Protein AF-A0A9E7ERA4-F1 (afdb_monomer_lite)

pLDDT: mean 81.15, std 15.42, range [38.5, 98.44]

Structure (mmCIF, N/CA/C/O backbone):
data_AF-A0A9E7ERA4-F1
#
_entry.id   AF-A0A9E7ERA4-F1
#
loop_
_atom_site.group_PDB
_atom_site.id
_atom_site.type_symbol
_atom_site.label_atom_id
_atom_site.label_alt_id
_atom_site.label_comp_id
_atom_site.label_asym_id
_atom_site.label_entity_id
_atom_site.label_seq_id
_atom_site.pdbx_PDB_ins_code
_atom_site.Cartn_x
_atom_site.Cartn_y
_atom_site.Cartn_z
_atom_site.occupancy
_atom_site.B_iso_or_equiv
_atom_site.auth_seq_id
_atom_site.auth_comp_id
_atom_site.auth_asym_id
_atom_site.auth_atom_id
_atom_site.pdbx_PDB_model_num
ATOM 1 N N . MET A 1 1 ? 9.603 56.078 -29.195 1.00 38.50 1 MET A N 1
ATOM 2 C CA . MET A 1 1 ? 8.692 55.243 -30.006 1.00 38.50 1 MET A CA 1
ATOM 3 C C . MET A 1 1 ? 9.532 54.183 -30.701 1.00 38.50 1 MET A C 1
ATOM 5 O O . MET A 1 1 ? 10.384 54.604 -31.462 1.00 38.50 1 MET A O 1
ATOM 9 N N . GLY A 1 2 ? 9.303 52.891 -30.408 1.00 41.75 2 GLY A N 1
ATOM 10 C CA . GLY A 1 2 ? 9.733 51.702 -31.184 1.00 41.75 2 GLY A CA 1
ATOM 11 C C . GLY A 1 2 ? 11.248 51.461 -31.316 1.00 41.75 2 GLY A C 1
ATOM 12 O O . GLY A 1 2 ? 11.989 52.379 -31.610 1.00 41.75 2 GLY A O 1
ATOM 13 N N . SER A 1 3 ? 11.820 50.275 -31.131 1.00 42.06 3 SER A N 1
ATOM 14 C CA . SER A 1 3 ? 11.257 48.927 -31.076 1.00 42.06 3 SER A CA 1
ATOM 15 C C . SER A 1 3 ? 12.173 48.037 -30.236 1.00 42.06 3 SER A C 1
ATOM 17 O O . SER A 1 3 ? 13.386 48.025 -30.429 1.00 42.06 3 SER A O 1
ATOM 19 N N . PHE A 1 4 ? 11.575 47.276 -29.321 1.00 47.94 4 PHE A N 1
ATOM 20 C CA . PHE A 1 4 ? 12.214 46.136 -28.675 1.00 47.94 4 PHE A CA 1
ATOM 21 C C . PHE A 1 4 ? 12.396 45.034 -29.724 1.00 47.94 4 PHE A C 1
ATOM 23 O O . PHE A 1 4 ? 11.416 44.475 -30.215 1.00 47.94 4 PHE A O 1
ATOM 30 N N . GLY A 1 5 ? 13.644 44.734 -30.080 1.00 47.12 5 GLY A N 1
ATOM 31 C CA . GLY A 1 5 ? 13.986 43.491 -30.763 1.00 47.12 5 GLY A CA 1
ATOM 32 C C . GLY A 1 5 ? 13.907 42.349 -29.757 1.00 47.12 5 GLY A C 1
ATOM 33 O O . GLY A 1 5 ? 14.782 42.206 -28.908 1.00 47.12 5 GLY A O 1
ATOM 34 N N . MET A 1 6 ? 12.824 41.579 -29.814 1.00 45.34 6 MET A N 1
ATOM 35 C CA . MET A 1 6 ? 12.642 40.349 -29.051 1.00 45.34 6 MET A CA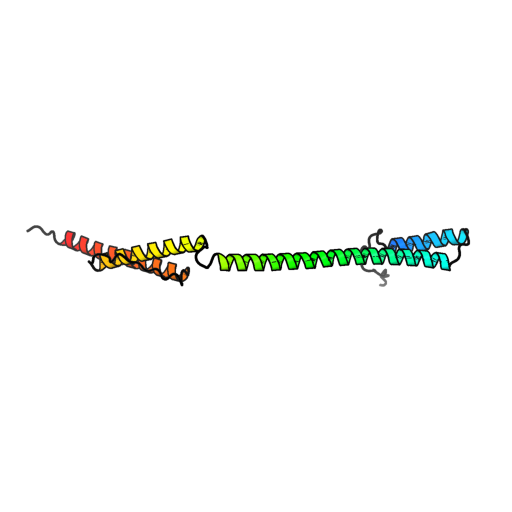 1
ATOM 36 C C . MET A 1 6 ? 13.661 39.320 -29.562 1.00 45.34 6 MET A C 1
ATOM 38 O O . MET A 1 6 ? 13.546 38.847 -30.692 1.00 45.34 6 MET A O 1
ATOM 42 N N . PHE A 1 7 ? 14.667 38.972 -28.759 1.00 42.72 7 PHE A N 1
ATOM 43 C CA . PHE A 1 7 ? 15.411 37.734 -28.993 1.00 42.72 7 PHE A CA 1
ATOM 44 C C . PHE A 1 7 ? 14.428 36.563 -28.856 1.00 42.72 7 PHE A C 1
ATOM 46 O O . PHE A 1 7 ? 13.620 36.580 -27.920 1.00 42.72 7 PHE A O 1
ATOM 53 N N . PRO A 1 8 ? 14.459 35.547 -29.737 1.00 46.06 8 PRO A N 1
ATOM 54 C CA . PRO A 1 8 ? 13.650 34.358 -29.532 1.00 46.06 8 PRO A CA 1
ATOM 55 C C . PRO A 1 8 ? 14.116 33.687 -28.238 1.00 46.06 8 PRO A C 1
ATOM 57 O O . PRO A 1 8 ? 15.199 33.111 -28.160 1.00 46.06 8 PRO A O 1
ATOM 60 N N . SER A 1 9 ? 13.302 33.820 -27.194 1.00 50.25 9 SER A N 1
ATOM 61 C CA . SER A 1 9 ? 13.461 33.077 -25.953 1.00 50.25 9 SER A CA 1
ATOM 62 C C . SER A 1 9 ? 13.068 31.634 -26.247 1.00 50.25 9 SER A C 1
ATOM 64 O O . SER A 1 9 ? 11.882 31.326 -26.356 1.00 50.25 9 SER A O 1
ATOM 66 N N . PHE A 1 10 ? 14.050 30.751 -26.412 1.00 43.94 10 PHE A N 1
ATOM 67 C CA . PHE A 1 10 ? 13.776 29.320 -26.342 1.00 43.94 10 PHE A CA 1
ATOM 68 C C . PHE A 1 10 ? 13.619 28.914 -24.869 1.00 43.94 10 PHE A C 1
ATOM 70 O O . PHE A 1 10 ? 14.351 29.434 -24.020 1.00 43.94 10 PHE A O 1
ATOM 77 N N . PRO A 1 11 ? 12.652 28.041 -24.530 1.00 49.22 11 PRO A N 1
ATOM 78 C CA . PRO A 1 11 ? 12.408 27.666 -23.149 1.00 49.22 11 PRO A CA 1
ATOM 79 C C . PRO A 1 11 ? 13.626 26.950 -22.574 1.00 49.22 11 PRO A C 1
ATOM 81 O O . PRO A 1 11 ? 14.187 26.046 -23.191 1.00 49.22 11 PRO A O 1
ATOM 84 N N . SER A 1 12 ? 13.984 27.335 -21.353 1.00 61.44 12 SER A N 1
ATOM 85 C CA . SER A 1 12 ? 14.877 26.566 -20.502 1.00 61.44 12 SER A CA 1
ATOM 86 C C . SER A 1 12 ? 14.270 25.186 -20.237 1.00 61.44 12 SER A C 1
ATOM 88 O O . SER A 1 12 ? 13.296 25.047 -19.501 1.00 61.44 12 SER A O 1
ATOM 90 N N . SER A 1 13 ? 14.885 24.159 -20.804 1.00 42.50 13 SER A N 1
ATOM 91 C CA . SER A 1 13 ? 15.171 22.947 -20.052 1.00 42.50 13 SER A CA 1
ATOM 92 C C . SER A 1 13 ? 16.650 22.697 -20.253 1.00 42.50 13 SER A C 1
ATOM 94 O O . SER A 1 13 ? 17.077 22.453 -21.381 1.00 42.50 13 SER A O 1
ATOM 96 N N . ALA A 1 14 ? 17.431 22.818 -19.185 1.00 55.44 14 ALA A N 1
ATOM 97 C CA . ALA A 1 14 ? 18.813 22.384 -19.174 1.00 55.44 14 ALA A CA 1
ATOM 98 C C . ALA A 1 14 ? 18.855 20.903 -19.584 1.00 55.44 14 ALA A C 1
ATOM 100 O O . ALA A 1 14 ? 18.639 20.012 -18.765 1.00 55.44 14 ALA A O 1
ATOM 101 N N . ILE A 1 15 ? 19.079 20.636 -20.869 1.00 53.72 15 ILE A N 1
ATOM 102 C CA . ILE A 1 15 ? 19.638 19.360 -21.283 1.00 53.72 15 ILE A CA 1
ATOM 103 C C . ILE A 1 15 ? 21.061 19.417 -20.732 1.00 53.72 15 ILE A C 1
ATOM 105 O O . ILE A 1 15 ? 21.773 20.373 -21.047 1.00 53.72 15 ILE A O 1
ATOM 109 N N . PRO A 1 16 ? 21.470 18.487 -19.855 1.00 58.75 16 PRO A N 1
ATOM 110 C CA . PRO A 1 16 ? 22.822 18.522 -19.340 1.00 58.75 16 PRO A CA 1
ATOM 111 C C . PRO A 1 16 ? 23.769 18.389 -20.531 1.00 58.75 16 PRO A C 1
ATOM 113 O O . PRO A 1 16 ? 23.517 17.576 -21.426 1.00 58.75 16 PRO A O 1
ATOM 116 N N . GLU A 1 17 ? 24.884 19.113 -20.499 1.00 57.19 17 GLU A N 1
ATOM 117 C CA . GLU A 1 17 ? 26.019 18.999 -21.435 1.00 57.19 17 GLU A CA 1
ATOM 118 C C . GLU A 1 17 ? 26.593 17.557 -21.528 1.00 57.19 17 GLU A C 1
ATOM 120 O O . GLU A 1 17 ? 27.562 17.302 -22.226 1.00 57.19 17 GLU A O 1
ATOM 125 N N . SER A 1 18 ? 25.988 16.581 -20.839 1.00 66.12 18 SER A N 1
ATOM 126 C CA . SER A 1 18 ? 26.325 15.157 -20.791 1.00 66.12 18 SER A CA 1
ATOM 127 C C . SER A 1 18 ? 25.231 14.212 -21.324 1.00 66.12 18 SER A C 1
ATOM 129 O O . SER A 1 18 ? 25.285 13.005 -21.079 1.00 66.12 18 SER A O 1
ATOM 131 N N . SER A 1 19 ? 24.205 14.704 -22.029 1.00 81.19 19 SER A N 1
ATOM 132 C CA . SER A 1 19 ? 23.202 13.811 -22.639 1.00 81.19 19 SER A CA 1
ATOM 133 C C . SER A 1 19 ? 23.796 12.980 -23.795 1.00 81.19 19 SER A C 1
ATOM 135 O O . SER A 1 19 ? 24.598 13.499 -24.569 1.00 81.19 19 SER A O 1
ATOM 137 N N . CYS A 1 20 ? 23.374 11.710 -23.964 1.00 79.88 20 CYS A N 1
ATOM 138 C CA . CYS A 1 20 ? 23.855 10.862 -25.079 1.00 79.88 20 CYS A CA 1
ATOM 139 C C . CYS A 1 20 ? 23.597 11.538 -26.443 1.00 79.88 20 CYS A C 1
ATOM 141 O O . CYS A 1 20 ? 24.447 11.478 -27.322 1.00 79.88 20 CYS A O 1
ATOM 143 N N . GLY A 1 21 ? 22.483 12.268 -26.596 1.00 82.00 21 GLY A N 1
ATOM 144 C CA . GLY A 1 21 ? 22.180 13.011 -27.825 1.00 82.00 21 GLY A CA 1
ATOM 145 C C . GLY A 1 21 ? 23.160 14.152 -28.123 1.00 82.00 21 GLY A C 1
ATOM 146 O O . GLY A 1 21 ? 23.582 14.303 -29.266 1.00 82.00 21 GLY A O 1
ATOM 147 N N . TYR A 1 22 ? 23.563 14.917 -27.105 1.00 83.75 22 TYR A N 1
ATOM 148 C CA . TYR A 1 22 ? 24.558 15.983 -27.256 1.00 83.75 22 TYR A CA 1
ATOM 149 C C . TYR A 1 22 ? 25.943 15.418 -27.603 1.00 83.75 22 TYR A C 1
ATOM 151 O O . TYR A 1 22 ? 26.552 15.848 -28.580 1.00 83.75 22 TYR A O 1
ATOM 159 N N . LEU A 1 23 ? 26.388 14.386 -26.879 1.00 84.00 23 LEU A N 1
ATOM 160 C CA . LEU A 1 23 ? 27.680 13.735 -27.121 1.00 84.00 23 LEU A CA 1
ATOM 161 C C . LEU A 1 23 ? 27.746 13.069 -28.503 1.00 84.00 23 LEU A C 1
ATOM 163 O O . LEU A 1 23 ? 28.764 13.169 -29.180 1.00 84.00 23 LEU A O 1
ATOM 167 N N . LEU A 1 24 ? 26.659 12.438 -28.964 1.00 80.88 24 LEU A N 1
ATOM 168 C CA . LEU A 1 24 ? 26.570 11.891 -30.323 1.00 80.88 24 LEU A CA 1
ATOM 169 C C . LEU A 1 24 ? 26.657 12.987 -31.389 1.00 80.88 24 LEU A C 1
ATOM 171 O O . LEU A 1 24 ? 27.245 12.764 -32.444 1.00 80.88 24 LEU A O 1
ATOM 175 N N . GLN A 1 25 ? 26.083 14.165 -31.136 1.00 82.25 25 GLN A N 1
ATOM 176 C CA . GLN A 1 25 ? 26.142 15.285 -32.069 1.00 82.25 25 GLN A CA 1
ATOM 177 C C . GLN A 1 25 ? 27.541 15.909 -32.132 1.00 82.25 25 GLN A C 1
ATOM 179 O O . GLN A 1 25 ? 28.028 16.171 -33.231 1.00 82.25 25 GLN A O 1
ATOM 184 N N . GLU A 1 26 ? 28.218 16.084 -30.995 1.00 82.81 26 GLU A N 1
ATOM 185 C CA . GLU A 1 26 ? 29.627 16.497 -30.974 1.00 82.81 26 GLU A CA 1
ATOM 186 C C . GLU A 1 26 ? 30.531 15.472 -31.660 1.00 82.81 26 GLU A C 1
ATOM 188 O O . GLU A 1 26 ? 31.386 15.850 -32.461 1.00 82.81 26 GLU A O 1
ATOM 193 N N . LEU A 1 27 ? 30.308 14.178 -31.405 1.00 80.44 27 LEU A N 1
ATOM 194 C CA . LEU A 1 27 ? 31.053 13.097 -32.042 1.00 80.44 27 LEU A CA 1
ATOM 195 C C . LEU A 1 27 ? 30.853 13.146 -33.562 1.00 80.44 27 LEU A C 1
ATOM 197 O O . LEU A 1 27 ? 31.834 13.186 -34.292 1.00 80.44 27 LEU A O 1
ATOM 201 N N . LYS A 1 28 ? 29.615 13.283 -34.055 1.00 80.75 28 LYS A N 1
ATOM 202 C CA . LYS A 1 28 ? 29.320 13.468 -35.491 1.00 80.75 28 LYS A CA 1
ATOM 203 C C . LYS A 1 28 ? 30.100 14.625 -36.125 1.00 80.75 28 LYS A C 1
ATOM 205 O O . LYS A 1 28 ? 30.612 14.468 -37.230 1.00 80.75 28 LYS A O 1
ATOM 210 N N . VAL A 1 29 ? 30.208 15.766 -35.438 1.00 82.06 29 VAL A N 1
ATOM 211 C CA . VAL A 1 29 ? 30.960 16.935 -35.928 1.00 82.06 29 VAL A CA 1
ATOM 212 C C . VAL A 1 29 ? 32.465 16.655 -35.948 1.00 82.06 29 VAL A C 1
ATOM 214 O O . VAL A 1 29 ? 33.115 16.874 -36.969 1.00 82.06 29 VAL A O 1
ATOM 217 N N . TRP A 1 30 ? 33.017 16.135 -34.849 1.00 76.69 30 TRP A N 1
ATOM 218 C CA . TRP A 1 30 ? 34.450 15.861 -34.724 1.00 76.69 30 TRP A CA 1
ATOM 219 C C . TRP A 1 30 ? 34.930 14.780 -35.677 1.00 76.69 30 TRP A C 1
ATOM 221 O O . TRP A 1 30 ? 35.966 14.945 -36.324 1.00 76.69 30 TRP A O 1
ATOM 231 N N . VAL A 1 31 ? 34.181 13.682 -35.786 1.00 74.06 31 VAL A N 1
ATOM 232 C CA . VAL A 1 31 ? 34.600 12.600 -36.663 1.00 74.06 31 VAL A CA 1
ATOM 233 C C . VAL A 1 31 ? 34.373 12.955 -38.135 1.00 74.06 31 VAL A C 1
ATOM 235 O O . VAL A 1 31 ? 35.131 12.489 -38.971 1.00 74.06 31 VAL A O 1
ATOM 238 N N . GLY A 1 32 ? 33.436 13.854 -38.466 1.00 74.69 32 GLY A N 1
ATOM 239 C CA . GLY A 1 32 ? 33.329 14.432 -39.812 1.00 74.69 32 GLY A CA 1
ATOM 240 C C . GLY A 1 32 ? 34.607 15.161 -40.240 1.00 74.69 32 GLY A C 1
ATOM 241 O O . GLY A 1 32 ? 35.160 14.853 -41.289 1.00 74.69 32 GLY A O 1
ATOM 242 N N . LEU A 1 33 ? 35.129 16.046 -39.382 1.00 76.25 33 LEU A N 1
ATOM 243 C CA . LEU A 1 33 ? 36.364 16.791 -39.657 1.00 76.25 33 LEU A CA 1
ATOM 244 C C . LEU A 1 33 ? 37.579 15.863 -39.821 1.00 76.25 33 LEU A C 1
ATOM 246 O O . LEU A 1 33 ? 38.309 15.975 -40.799 1.00 76.25 33 LEU A O 1
ATOM 250 N N . ILE A 1 34 ? 37.768 14.915 -38.899 1.00 75.62 34 ILE A N 1
ATOM 251 C CA . ILE A 1 34 ? 38.913 13.988 -38.929 1.00 75.62 34 ILE A CA 1
ATOM 252 C C . ILE A 1 34 ? 38.796 13.000 -40.095 1.00 75.62 34 ILE A C 1
ATOM 254 O O . ILE A 1 34 ? 39.782 12.684 -40.759 1.00 75.62 34 ILE A O 1
ATOM 258 N N . TRP A 1 35 ? 37.602 12.479 -40.369 1.00 73.38 35 TRP A N 1
ATOM 259 C CA . TRP A 1 35 ? 37.440 11.501 -41.436 1.00 73.38 35 TRP A CA 1
ATOM 260 C C . TRP A 1 35 ? 37.532 12.116 -42.832 1.00 73.38 35 TRP A C 1
ATOM 262 O O . TRP A 1 35 ? 37.967 11.417 -43.748 1.00 73.38 35 TRP A O 1
ATOM 272 N N . ASP A 1 36 ? 37.174 13.390 -43.009 1.00 77.06 36 ASP A N 1
ATOM 273 C CA . ASP A 1 36 ? 37.404 14.119 -44.262 1.00 77.06 36 ASP A CA 1
ATOM 274 C C . ASP A 1 36 ? 38.903 14.289 -44.550 1.00 77.06 36 ASP A C 1
ATOM 276 O O . ASP A 1 36 ? 39.317 14.203 -45.705 1.00 77.06 36 ASP A O 1
ATOM 280 N N . GLU A 1 37 ? 39.732 14.425 -43.509 1.00 79.75 37 GLU A N 1
ATOM 281 C CA . GLU A 1 37 ? 41.197 14.445 -43.631 1.00 79.75 37 GLU A CA 1
ATOM 282 C C . GLU A 1 37 ? 41.786 13.065 -43.975 1.00 79.75 37 GLU A C 1
ATOM 284 O O . GLU A 1 37 ? 42.757 12.972 -44.726 1.00 79.75 37 GLU A O 1
ATOM 289 N N . VAL A 1 38 ? 41.198 11.981 -43.455 1.00 79.38 38 VAL A N 1
ATOM 290 C CA . VAL A 1 38 ? 41.669 10.596 -43.671 1.00 79.38 38 VAL A CA 1
ATOM 291 C C . VAL A 1 38 ? 41.045 9.948 -44.923 1.00 79.38 38 VAL A C 1
ATOM 293 O O . VAL A 1 38 ? 41.494 8.894 -45.372 1.00 79.38 38 VAL A O 1
ATOM 296 N N . GLY A 1 39 ? 40.031 10.577 -45.528 1.00 77.38 39 GLY A N 1
ATOM 297 C CA . GLY A 1 39 ? 39.326 10.069 -46.710 1.00 77.38 39 GLY A CA 1
ATOM 298 C C . GLY A 1 39 ? 38.458 8.835 -46.435 1.00 77.38 39 GLY A C 1
ATOM 299 O O . GLY A 1 39 ? 38.246 8.025 -47.336 1.00 77.38 39 GLY A O 1
ATOM 300 N N . GLN A 1 40 ? 37.984 8.654 -45.197 1.00 75.94 40 GLN A N 1
ATOM 301 C CA . GLN A 1 40 ? 37.225 7.460 -44.807 1.00 75.94 40 GLN A CA 1
ATOM 302 C C . GLN A 1 40 ? 35.826 7.442 -45.451 1.00 75.94 40 GLN A C 1
ATOM 304 O O . GLN A 1 40 ? 35.170 8.485 -45.513 1.00 75.94 40 GLN A O 1
ATOM 309 N N . ASP A 1 41 ? 35.360 6.266 -45.889 1.00 81.81 41 ASP A N 1
ATOM 310 C CA . ASP A 1 41 ? 34.086 6.094 -46.601 1.00 81.81 41 ASP A CA 1
ATOM 311 C C . ASP A 1 41 ? 32.867 6.468 -45.743 1.00 81.81 41 ASP A C 1
ATOM 313 O O . ASP A 1 41 ? 32.744 6.053 -44.590 1.00 81.81 41 ASP A O 1
ATOM 317 N N . GLN A 1 42 ? 31.948 7.237 -46.327 1.00 81.12 42 GLN A N 1
ATOM 318 C CA . GLN A 1 42 ? 30.784 7.799 -45.641 1.00 81.12 42 GLN A CA 1
ATOM 319 C C . GLN A 1 42 ? 29.846 6.725 -45.064 1.00 81.12 42 GLN A C 1
ATOM 321 O O . GLN A 1 42 ? 29.279 6.926 -43.989 1.00 81.12 42 GLN A O 1
ATOM 326 N N . LEU A 1 43 ? 29.711 5.570 -45.724 1.00 82.38 43 LEU A N 1
ATOM 327 C CA . LEU A 1 43 ? 28.817 4.501 -45.269 1.00 82.38 43 LEU A CA 1
ATOM 328 C C . LEU A 1 43 ? 29.342 3.843 -43.992 1.00 82.38 43 LEU A C 1
ATOM 330 O O . LEU A 1 43 ? 28.570 3.475 -43.109 1.00 82.38 43 LEU A O 1
ATOM 334 N N . GLU A 1 44 ? 30.662 3.713 -43.867 1.00 82.38 44 GLU A N 1
ATOM 335 C CA . GLU A 1 44 ? 31.288 3.167 -42.665 1.00 82.38 44 GLU A CA 1
ATOM 336 C C . GLU A 1 44 ? 31.135 4.111 -41.464 1.00 82.38 44 GLU A C 1
ATOM 338 O O . GLU A 1 44 ? 30.896 3.650 -40.345 1.00 82.38 44 GLU A O 1
ATOM 343 N N . ARG A 1 45 ? 31.176 5.428 -41.701 1.00 80.69 45 ARG A N 1
ATOM 344 C CA . ARG A 1 45 ? 30.895 6.448 -40.676 1.00 80.69 45 ARG A CA 1
ATOM 345 C C . ARG A 1 45 ? 29.460 6.339 -40.164 1.00 80.69 45 ARG A C 1
ATOM 347 O O . ARG A 1 45 ? 29.228 6.315 -38.956 1.00 80.69 45 ARG A O 1
ATOM 354 N N . GLU A 1 46 ? 28.502 6.254 -41.084 1.00 83.56 46 GLU A N 1
ATOM 355 C CA . GLU A 1 46 ? 27.078 6.115 -40.763 1.00 83.56 46 GLU A CA 1
ATOM 356 C C . GLU A 1 46 ? 26.795 4.811 -40.016 1.00 83.56 46 GLU A C 1
ATOM 358 O O . GLU A 1 46 ? 26.054 4.821 -39.034 1.00 83.56 46 GLU A O 1
ATOM 363 N N . ARG A 1 47 ? 27.447 3.710 -40.407 1.00 89.00 47 ARG A N 1
ATOM 364 C CA . ARG A 1 47 ? 27.348 2.421 -39.712 1.00 89.00 47 ARG A CA 1
ATOM 365 C C . ARG A 1 47 ? 27.773 2.528 -38.246 1.00 89.00 47 ARG A C 1
ATOM 367 O O . ARG A 1 47 ? 27.010 2.131 -37.372 1.00 89.00 47 ARG A O 1
ATOM 374 N N . ILE A 1 48 ? 28.947 3.104 -37.973 1.00 85.50 48 ILE A N 1
ATOM 375 C CA . ILE A 1 48 ? 29.472 3.248 -36.602 1.00 85.50 48 ILE A CA 1
ATOM 376 C C . ILE A 1 48 ? 28.550 4.133 -35.750 1.00 85.50 48 ILE A C 1
ATOM 378 O O . ILE A 1 48 ? 28.285 3.829 -34.588 1.00 85.50 48 ILE A O 1
ATOM 382 N N . LEU A 1 49 ? 28.029 5.224 -36.317 1.00 84.62 49 LEU A N 1
ATOM 383 C CA . LEU A 1 49 ? 27.107 6.111 -35.605 1.00 84.62 49 LEU A CA 1
ATOM 384 C C . LEU A 1 49 ? 25.778 5.425 -35.268 1.00 84.62 49 LEU A C 1
ATOM 386 O O . LEU A 1 49 ? 25.275 5.597 -34.159 1.00 84.62 49 LEU A O 1
ATOM 390 N N . LEU A 1 50 ? 25.231 4.637 -36.198 1.00 89.38 50 LEU A N 1
ATOM 391 C CA . LEU A 1 50 ? 24.015 3.856 -35.966 1.00 89.38 50 LEU A CA 1
ATOM 392 C C . LEU A 1 50 ? 24.223 2.785 -34.890 1.00 89.38 50 LEU A C 1
ATOM 394 O O . LEU A 1 50 ? 23.345 2.593 -34.051 1.00 89.38 50 LEU A O 1
ATOM 398 N N . GLU A 1 51 ? 25.378 2.117 -34.879 1.00 91.88 51 GLU A N 1
ATOM 399 C CA . GLU A 1 51 ? 25.734 1.145 -33.837 1.00 91.88 51 GLU A CA 1
ATOM 400 C C . GLU A 1 51 ? 25.773 1.808 -32.450 1.00 91.88 51 GLU A C 1
ATOM 402 O O . GLU A 1 51 ? 25.129 1.323 -31.519 1.00 91.88 51 GLU A O 1
ATOM 407 N N . LEU A 1 52 ? 26.423 2.969 -32.320 1.00 88.62 52 LEU A N 1
ATOM 408 C CA . LEU A 1 52 ? 26.475 3.722 -31.060 1.00 88.62 52 LEU A CA 1
ATOM 409 C C . LEU A 1 52 ? 25.091 4.201 -30.593 1.00 88.62 52 LEU A C 1
ATOM 411 O O . LEU A 1 52 ? 24.762 4.120 -29.406 1.00 88.62 52 LEU A O 1
ATOM 415 N N . GLU A 1 53 ? 24.264 4.699 -31.515 1.00 88.38 53 GLU A N 1
ATOM 416 C CA . GLU A 1 53 ? 22.883 5.091 -31.215 1.00 88.38 53 GLU A CA 1
ATOM 417 C C . GLU A 1 53 ? 22.065 3.900 -30.704 1.00 88.38 53 GLU A C 1
ATOM 419 O O . GLU A 1 53 ? 21.357 4.015 -29.695 1.00 88.38 53 GLU A O 1
ATOM 424 N N . GLN A 1 54 ? 22.206 2.744 -31.354 1.00 94.00 54 GLN A N 1
ATOM 425 C CA . GLN A 1 54 ? 21.522 1.518 -30.968 1.00 94.00 54 GLN A CA 1
ATOM 426 C C . GLN A 1 54 ? 21.972 1.028 -29.583 1.00 94.00 54 GLN A C 1
ATOM 428 O O . GLN A 1 54 ? 21.129 0.695 -28.749 1.00 94.00 54 GLN A O 1
ATOM 433 N N . GLU A 1 55 ? 23.271 1.069 -29.281 1.00 93.38 55 GLU A N 1
ATOM 434 C CA . GLU A 1 55 ? 23.795 0.708 -27.961 1.00 93.38 55 GLU A CA 1
ATOM 435 C C . GLU A 1 55 ? 23.267 1.619 -26.842 1.00 93.38 55 GLU A C 1
ATOM 437 O O . GLU A 1 55 ? 22.890 1.124 -25.769 1.00 93.38 55 GLU A O 1
ATOM 442 N N . CYS A 1 56 ? 23.179 2.937 -27.085 1.00 90.50 56 CYS A N 1
ATOM 443 C CA . CYS A 1 56 ? 22.549 3.871 -26.145 1.00 90.50 56 CYS A CA 1
ATOM 444 C C . CYS A 1 56 ? 21.094 3.445 -25.883 1.00 90.50 56 CYS A C 1
ATOM 446 O O . CYS A 1 56 ? 20.701 3.281 -24.723 1.00 90.50 56 CYS A O 1
ATOM 448 N N . ILE A 1 57 ? 20.306 3.209 -26.938 1.00 92.06 57 ILE A N 1
ATOM 449 C CA . ILE A 1 57 ? 18.900 2.784 -26.833 1.00 92.06 57 ILE A CA 1
ATOM 450 C C . ILE A 1 57 ? 18.768 1.486 -26.031 1.00 92.06 57 ILE A C 1
ATOM 452 O O . ILE A 1 57 ? 17.930 1.401 -25.127 1.00 92.06 57 ILE A O 1
ATOM 456 N N . ASP A 1 58 ? 19.600 0.490 -26.316 1.00 96.12 58 ASP A N 1
ATOM 457 C CA . ASP A 1 58 ? 19.532 -0.816 -25.664 1.00 96.12 58 ASP A CA 1
ATOM 458 C C . ASP A 1 58 ? 19.907 -0.744 -24.185 1.00 96.12 58 ASP A C 1
ATOM 460 O O . ASP A 1 58 ? 19.318 -1.441 -23.354 1.00 96.12 58 ASP A O 1
ATOM 464 N N . MET A 1 59 ? 20.856 0.121 -23.823 1.00 95.19 59 MET A N 1
ATOM 465 C CA . MET A 1 59 ? 21.168 0.406 -22.424 1.00 95.19 59 MET A CA 1
ATOM 466 C C . MET A 1 59 ? 19.964 1.022 -21.702 1.00 95.19 59 MET A C 1
ATOM 468 O O . MET A 1 59 ? 19.595 0.546 -20.623 1.00 95.19 59 MET A O 1
ATOM 472 N N . TYR A 1 60 ? 19.313 2.027 -22.299 1.00 94.19 60 TYR A N 1
ATOM 473 C CA . TYR A 1 60 ? 18.126 2.649 -21.706 1.00 94.19 60 TYR A CA 1
ATOM 474 C C . TYR A 1 60 ? 16.975 1.651 -21.553 1.00 94.19 60 TYR A C 1
ATOM 476 O O . TYR A 1 60 ? 16.393 1.574 -20.470 1.00 94.19 60 TYR A O 1
ATOM 484 N N . ARG A 1 61 ? 16.686 0.841 -22.581 1.00 97.31 61 ARG A N 1
ATOM 485 C CA . ARG A 1 61 ? 15.657 -0.212 -22.517 1.00 97.31 61 ARG A CA 1
ATOM 486 C C . ARG A 1 61 ? 15.925 -1.191 -21.382 1.00 97.31 61 ARG A C 1
ATOM 488 O O . ARG A 1 61 ? 15.068 -1.357 -20.525 1.00 97.31 61 ARG A O 1
ATOM 495 N N . ARG A 1 62 ? 17.146 -1.730 -21.278 1.00 98.12 62 ARG A N 1
ATOM 496 C CA . ARG A 1 62 ? 17.526 -2.644 -20.186 1.00 98.12 62 ARG A CA 1
ATOM 497 C C . ARG A 1 62 ? 17.340 -2.031 -18.800 1.00 98.12 62 ARG A C 1
ATOM 499 O O . ARG A 1 62 ? 16.908 -2.727 -17.879 1.00 98.12 62 ARG A O 1
ATOM 506 N N . LYS A 1 63 ? 17.650 -0.740 -18.632 1.00 97.38 63 LYS A N 1
ATOM 507 C CA . LYS A 1 63 ? 17.418 -0.037 -17.360 1.00 97.38 63 LYS A CA 1
ATOM 508 C C . LYS A 1 63 ? 15.930 0.111 -17.054 1.00 97.38 63 LYS A C 1
ATOM 510 O O . LYS A 1 63 ? 15.530 -0.121 -15.915 1.00 97.38 63 LYS A O 1
ATOM 515 N N . VAL A 1 64 ? 15.124 0.462 -18.052 1.00 98.25 64 VAL A N 1
ATOM 516 C CA . VAL A 1 64 ? 13.664 0.558 -17.915 1.00 98.25 64 VAL A CA 1
ATOM 517 C C . VAL A 1 64 ? 13.057 -0.807 -17.590 1.00 98.25 64 VAL A C 1
ATOM 519 O O . VAL A 1 64 ? 12.259 -0.907 -16.662 1.00 98.25 64 VAL A O 1
ATOM 522 N N . ASP A 1 65 ? 13.479 -1.865 -18.276 1.00 98.12 65 ASP A N 1
ATOM 523 C CA . ASP A 1 65 ? 12.998 -3.228 -18.045 1.00 98.12 65 ASP A CA 1
ATOM 524 C C . ASP A 1 65 ? 13.368 -3.720 -16.645 1.00 98.12 65 ASP A C 1
ATOM 526 O O . ASP A 1 65 ? 12.511 -4.225 -15.924 1.00 98.12 65 ASP A O 1
ATOM 530 N N . SER A 1 66 ? 14.607 -3.480 -16.203 1.00 98.00 66 SER A N 1
ATOM 531 C CA . SER A 1 66 ? 15.040 -3.772 -14.828 1.00 98.00 66 SER A CA 1
ATOM 532 C C . SER A 1 66 ? 14.172 -3.056 -13.791 1.00 98.00 66 SER A C 1
ATOM 534 O O . SER A 1 66 ? 13.717 -3.671 -12.829 1.00 98.00 66 SER A O 1
ATOM 536 N N . ALA A 1 67 ? 13.899 -1.763 -13.994 1.00 97.62 67 ALA A N 1
ATOM 537 C CA . ALA A 1 67 ? 13.044 -0.989 -13.098 1.00 97.62 67 ALA A CA 1
ATOM 538 C C . ALA A 1 67 ? 11.592 -1.501 -13.095 1.00 97.62 67 ALA A C 1
ATOM 540 O O . ALA A 1 67 ? 10.968 -1.594 -12.037 1.00 97.62 67 ALA A O 1
ATOM 541 N N . ASN A 1 68 ? 11.064 -1.885 -14.259 1.00 97.88 68 ASN A N 1
ATOM 542 C CA . ASN A 1 68 ? 9.730 -2.465 -14.384 1.00 97.88 68 ASN A CA 1
ATOM 543 C C . ASN A 1 68 ? 9.624 -3.820 -13.678 1.00 97.88 68 ASN A C 1
ATOM 545 O O . ASN A 1 68 ? 8.641 -4.045 -12.973 1.00 97.88 68 ASN A O 1
ATOM 549 N N . ILE A 1 69 ? 10.629 -4.690 -13.818 1.00 98.00 69 ILE A N 1
ATOM 550 C CA . ILE A 1 69 ? 10.701 -5.975 -13.110 1.00 98.00 69 ILE A CA 1
ATOM 551 C C . ILE A 1 69 ? 10.704 -5.738 -11.600 1.00 98.00 69 ILE A C 1
ATOM 553 O O . ILE A 1 69 ? 9.882 -6.318 -10.896 1.00 98.00 69 ILE A O 1
ATOM 557 N N . LEU A 1 70 ? 11.562 -4.839 -11.102 1.00 97.31 70 LEU A N 1
ATOM 558 C CA . LEU A 1 70 ? 11.620 -4.509 -9.675 1.00 97.31 70 LEU A CA 1
ATOM 559 C C . LEU A 1 70 ? 10.270 -4.012 -9.150 1.00 97.31 70 LEU A C 1
ATOM 561 O O . LEU A 1 70 ? 9.818 -4.476 -8.106 1.00 97.31 70 LEU A O 1
ATOM 565 N N . ARG A 1 71 ? 9.593 -3.128 -9.892 1.00 98.00 71 ARG A N 1
ATOM 566 C CA . ARG A 1 71 ? 8.251 -2.648 -9.541 1.00 98.00 71 ARG A CA 1
ATOM 567 C C . ARG A 1 71 ? 7.248 -3.801 -9.444 1.00 98.00 71 ARG A C 1
ATOM 569 O O . ARG A 1 71 ? 6.495 -3.871 -8.478 1.00 98.00 71 ARG A O 1
ATOM 576 N N . VAL A 1 72 ? 7.229 -4.701 -10.429 1.00 98.44 72 VAL A N 1
ATOM 577 C CA . VAL A 1 72 ? 6.321 -5.861 -10.435 1.00 98.44 72 VAL A CA 1
ATOM 578 C C . VAL A 1 72 ? 6.606 -6.783 -9.248 1.00 98.44 72 VAL A C 1
ATOM 580 O O . VAL A 1 72 ? 5.680 -7.135 -8.523 1.00 98.44 72 VAL A O 1
ATOM 583 N N . CYS A 1 73 ? 7.873 -7.118 -8.994 1.00 97.94 73 CYS A N 1
ATOM 584 C CA . CYS A 1 73 ? 8.262 -7.955 -7.859 1.00 97.94 73 CYS A CA 1
ATOM 585 C C . CYS A 1 73 ? 7.887 -7.326 -6.511 1.00 97.94 73 CYS A C 1
ATOM 587 O O . CYS A 1 73 ? 7.429 -8.032 -5.619 1.00 97.94 73 CYS A O 1
ATOM 589 N N . GLN A 1 74 ? 8.040 -6.007 -6.360 1.00 97.69 74 GLN A N 1
ATOM 590 C CA . GLN A 1 74 ? 7.628 -5.298 -5.146 1.00 97.69 74 GLN A CA 1
ATOM 591 C C . GLN A 1 74 ? 6.118 -5.381 -4.914 1.00 97.69 74 GLN A C 1
ATOM 593 O O . GLN A 1 74 ? 5.691 -5.676 -3.801 1.00 97.69 74 GLN A O 1
ATOM 598 N N . HIS A 1 75 ? 5.308 -5.155 -5.953 1.00 97.94 75 HIS A N 1
ATOM 599 C CA . HIS A 1 75 ? 3.855 -5.295 -5.840 1.00 97.94 75 HIS A CA 1
ATOM 600 C C . HIS A 1 75 ? 3.432 -6.729 -5.518 1.00 97.94 75 HIS A C 1
ATOM 602 O O . HIS A 1 75 ? 2.516 -6.918 -4.723 1.00 97.94 75 HIS A O 1
ATOM 608 N N . GLN A 1 76 ? 4.112 -7.726 -6.090 1.00 98.44 76 GLN A N 1
ATOM 609 C CA . GLN A 1 76 ? 3.852 -9.126 -5.771 1.00 98.44 76 GLN A CA 1
ATOM 610 C C . GLN A 1 76 ? 4.173 -9.432 -4.303 1.00 98.44 76 GLN A C 1
ATOM 612 O O . GLN A 1 76 ? 3.320 -9.956 -3.600 1.00 98.44 76 GLN A O 1
ATOM 617 N N . ALA A 1 77 ? 5.349 -9.025 -3.813 1.00 98.06 77 ALA A N 1
ATOM 618 C CA . ALA A 1 77 ? 5.742 -9.237 -2.420 1.00 98.06 77 ALA A CA 1
ATOM 619 C C . ALA A 1 77 ? 4.786 -8.554 -1.426 1.00 98.06 77 ALA A C 1
ATOM 621 O O . ALA A 1 77 ? 4.495 -9.110 -0.368 1.00 98.06 77 ALA A O 1
ATOM 622 N N . LEU A 1 78 ? 4.274 -7.366 -1.771 1.00 98.12 78 LEU A N 1
ATOM 623 C CA . LEU A 1 78 ? 3.237 -6.699 -0.986 1.00 98.12 78 LEU A CA 1
ATOM 624 C C . LEU A 1 78 ? 1.973 -7.567 -0.911 1.00 98.12 78 LEU A C 1
ATOM 626 O O . LEU A 1 78 ? 1.520 -7.873 0.189 1.00 98.12 78 LEU A O 1
ATOM 630 N N . ALA A 1 79 ? 1.449 -8.001 -2.060 1.00 98.00 79 ALA A N 1
ATOM 631 C CA . ALA A 1 79 ? 0.246 -8.827 -2.131 1.00 98.00 79 ALA A CA 1
ATOM 632 C C . ALA A 1 79 ? 0.409 -10.162 -1.382 1.00 98.00 79 ALA A C 1
ATOM 634 O O . ALA A 1 79 ? -0.501 -10.583 -0.668 1.00 98.00 79 ALA A O 1
ATOM 635 N N . ASP A 1 80 ? 1.581 -10.792 -1.487 1.00 97.69 80 ASP A N 1
ATOM 636 C CA . ASP A 1 80 ? 1.901 -12.023 -0.764 1.00 97.69 80 ASP A CA 1
ATOM 637 C C . ASP A 1 80 ? 1.899 -11.779 0.755 1.00 97.69 80 ASP A C 1
ATOM 639 O O . ASP A 1 80 ? 1.252 -12.518 1.496 1.00 97.69 80 ASP A O 1
ATOM 643 N N . SER A 1 81 ? 2.521 -10.691 1.228 1.00 97.62 81 SER A N 1
ATOM 644 C CA . SER A 1 81 ? 2.524 -10.340 2.656 1.00 97.62 81 SER A CA 1
ATOM 645 C C . SER A 1 81 ? 1.129 -9.995 3.200 1.00 97.62 81 SER A C 1
ATOM 647 O O . SER A 1 81 ? 0.803 -10.340 4.336 1.00 97.62 81 SER A O 1
ATOM 649 N N . GLU A 1 82 ? 0.272 -9.361 2.392 1.00 96.69 82 GLU A N 1
ATOM 650 C CA . GLU A 1 82 ? -1.126 -9.086 2.747 1.00 96.69 82 GLU A CA 1
ATOM 651 C C . GLU A 1 82 ? -1.932 -10.391 2.856 1.00 96.69 82 GLU A C 1
ATOM 653 O O . GLU A 1 82 ? -2.703 -10.585 3.804 1.00 96.69 82 GLU A O 1
ATOM 658 N N . ALA A 1 83 ? -1.717 -11.330 1.930 1.00 96.94 83 ALA A N 1
ATOM 659 C CA . ALA A 1 83 ? -2.325 -12.654 1.979 1.00 96.94 83 ALA A CA 1
ATOM 660 C C . ALA A 1 83 ? -1.838 -13.461 3.197 1.00 96.94 83 ALA A C 1
ATOM 662 O O . ALA A 1 83 ? -2.640 -14.076 3.900 1.00 96.94 83 ALA A O 1
ATOM 663 N N . GLU A 1 84 ? -0.546 -13.425 3.516 1.00 96.00 84 GLU A N 1
ATOM 664 C CA . GLU A 1 84 ? -0.002 -14.057 4.722 1.00 96.00 84 GLU A CA 1
ATOM 665 C C . GLU A 1 84 ? -0.589 -13.452 5.999 1.00 96.00 84 GLU A C 1
ATOM 667 O O . GLU A 1 84 ? -1.023 -14.187 6.887 1.00 96.00 84 GLU A O 1
ATOM 672 N N . PHE A 1 85 ? -0.679 -12.121 6.078 1.00 89.31 85 PHE A N 1
ATOM 673 C CA . PHE A 1 85 ? -1.282 -11.439 7.218 1.00 89.31 85 PHE A CA 1
ATOM 674 C C . PHE A 1 85 ? -2.743 -11.849 7.414 1.00 89.31 85 PHE A C 1
ATOM 676 O O . PHE A 1 85 ? -3.143 -12.179 8.530 1.00 89.31 85 PHE A O 1
ATOM 683 N N . THR A 1 86 ? -3.539 -11.881 6.341 1.00 89.12 86 THR A N 1
ATOM 684 C CA . THR A 1 86 ? -4.941 -12.324 6.419 1.00 89.12 86 THR A CA 1
ATOM 685 C C . THR A 1 86 ? -5.060 -13.795 6.825 1.00 89.12 86 THR A C 1
ATOM 687 O O . THR A 1 86 ? -5.892 -14.122 7.670 1.00 89.12 86 THR A O 1
ATOM 690 N N . ASN A 1 87 ? -4.192 -14.679 6.327 1.00 89.81 87 ASN A N 1
ATOM 691 C CA . ASN A 1 87 ? -4.154 -16.086 6.736 1.00 89.81 87 ASN A CA 1
ATOM 692 C C . ASN A 1 87 ? -3.794 -16.263 8.216 1.00 89.81 87 ASN A C 1
ATOM 694 O O . ASN A 1 87 ? -4.414 -17.072 8.914 1.00 89.81 87 ASN A O 1
ATOM 698 N N . LEU A 1 88 ? -2.821 -15.496 8.715 1.00 87.56 88 LEU A N 1
ATOM 699 C CA . LEU A 1 88 ? -2.480 -15.464 10.137 1.00 87.56 88 LEU A CA 1
ATOM 700 C C . LEU A 1 88 ? -3.662 -14.956 10.968 1.00 87.56 88 LEU A C 1
ATOM 702 O O . LEU A 1 88 ? -3.992 -15.566 11.982 1.00 87.56 88 LEU A O 1
ATOM 706 N N . LEU A 1 89 ? -4.342 -13.903 10.507 1.00 83.75 89 LEU A N 1
ATOM 707 C CA . LEU A 1 89 ? -5.542 -13.351 11.139 1.00 83.75 89 LEU A CA 1
ATOM 708 C C . LEU A 1 89 ? -6.644 -14.407 11.301 1.00 83.75 89 LEU A C 1
ATOM 710 O O . LEU A 1 89 ? -7.250 -14.525 12.365 1.00 83.75 89 LEU A O 1
ATOM 714 N N . LEU A 1 90 ? -6.884 -15.192 10.247 1.00 84.81 90 LEU A N 1
ATOM 715 C CA . LEU A 1 90 ? -7.870 -16.270 10.243 1.00 84.81 90 LEU A CA 1
ATOM 716 C C . LEU A 1 90 ? -7.448 -17.433 11.150 1.00 84.81 90 LEU A C 1
ATOM 718 O O . LEU A 1 90 ? -8.273 -17.938 11.909 1.00 84.81 90 LEU A O 1
ATOM 722 N N . SER A 1 91 ? -6.172 -17.833 11.105 1.00 85.19 91 SER A N 1
ATOM 723 C CA . SER A 1 91 ? -5.629 -18.959 11.885 1.00 85.19 91 SER A CA 1
ATOM 724 C C . SER A 1 91 ? -5.602 -18.679 13.386 1.00 85.19 91 SER A C 1
ATOM 726 O O . SER A 1 91 ? -5.898 -19.557 14.193 1.00 85.19 91 SER A O 1
ATOM 728 N N . LEU A 1 92 ? -5.267 -17.445 13.763 1.00 80.81 92 LEU A N 1
ATOM 729 C CA . LEU A 1 92 ? -5.345 -16.967 15.141 1.00 80.81 92 LEU A CA 1
ATOM 730 C C . LEU A 1 92 ? -6.804 -16.863 15.618 1.00 80.81 92 LEU A C 1
ATOM 732 O O . LEU A 1 92 ? -7.080 -16.946 16.813 1.00 80.81 92 LEU A O 1
ATOM 736 N N . GLY A 1 93 ? -7.754 -16.721 14.692 1.00 71.38 93 GLY A N 1
ATOM 737 C CA . GLY A 1 93 ? -9.160 -16.497 14.992 1.00 71.38 93 GLY A CA 1
ATOM 738 C C . GLY A 1 93 ? -9.404 -15.157 15.694 1.00 71.38 93 GLY A C 1
ATOM 739 O O . GLY A 1 93 ? -8.503 -14.499 16.213 1.00 71.38 93 GLY A O 1
ATOM 740 N N . GLU A 1 94 ? -10.671 -14.744 15.787 1.00 59.69 94 GLU A N 1
ATOM 741 C CA . GLU A 1 94 ? -11.033 -13.496 16.477 1.00 59.69 94 GLU A CA 1
ATOM 742 C C . GLU A 1 94 ? -10.602 -13.473 17.955 1.00 59.69 94 GLU A C 1
ATOM 744 O O . GLU A 1 94 ? -10.612 -12.412 18.570 1.00 59.69 94 GLU A O 1
ATOM 749 N N . ARG A 1 95 ? -10.287 -14.613 18.588 1.00 59.50 95 ARG A N 1
ATOM 750 C CA . ARG A 1 95 ? -10.025 -14.726 20.040 1.00 59.50 95 ARG A CA 1
ATOM 751 C C . ARG A 1 95 ? -8.601 -14.370 20.466 1.00 59.50 95 ARG A C 1
ATOM 753 O O . ARG A 1 95 ? -8.413 -14.094 21.643 1.00 59.50 95 ARG A O 1
ATOM 760 N N . SER A 1 96 ? -7.644 -14.302 19.545 1.00 60.53 96 SER A N 1
ATOM 761 C CA . SER A 1 96 ? -6.218 -14.202 19.892 1.00 60.53 96 SER A CA 1
ATOM 762 C C . SER A 1 96 ? -5.612 -12.806 19.736 1.00 60.53 96 SER A C 1
ATOM 764 O O . SER A 1 96 ? -4.394 -12.653 19.798 1.00 60.53 96 SER A O 1
ATOM 766 N N . PHE A 1 97 ? -6.432 -11.766 19.555 1.00 65.38 97 PHE A N 1
ATOM 767 C CA . PHE A 1 97 ? -5.931 -10.392 19.570 1.00 65.38 97 PHE A CA 1
ATOM 768 C C . PHE A 1 97 ? -5.657 -9.941 21.010 1.00 65.38 97 PHE A C 1
ATOM 770 O O . PHE A 1 97 ? -6.604 -9.918 21.803 1.00 65.38 97 PHE A O 1
ATOM 777 N N . PRO A 1 98 ? -4.434 -9.476 21.335 1.00 65.81 98 PRO A N 1
ATOM 778 C CA . PRO A 1 98 ? -4.093 -9.011 22.683 1.00 65.81 98 PRO A CA 1
ATOM 779 C C . PRO A 1 98 ? -5.086 -7.967 23.219 1.00 65.81 98 PRO A C 1
ATOM 781 O O . PRO A 1 98 ? -5.552 -8.051 24.351 1.00 65.81 98 PRO A O 1
ATOM 784 N N . GLY A 1 99 ? -5.512 -7.030 22.363 1.00 72.00 99 GLY A N 1
ATOM 785 C CA . GLY A 1 99 ? -6.485 -5.999 22.735 1.00 72.00 99 GLY A CA 1
ATOM 786 C C . GLY A 1 99 ? -7.929 -6.494 22.884 1.00 72.00 99 GLY A C 1
ATOM 787 O O . GLY A 1 99 ? -8.755 -5.787 23.459 1.00 72.00 99 GLY A O 1
ATOM 788 N N . ARG A 1 100 ? -8.273 -7.685 22.374 1.00 78.00 100 ARG A N 1
ATOM 789 C CA . ARG A 1 100 ? -9.610 -8.267 22.567 1.00 78.00 100 ARG A CA 1
ATOM 790 C C . ARG A 1 100 ? -9.725 -8.928 23.931 1.00 78.00 100 ARG A C 1
ATOM 792 O O . ARG A 1 100 ? -10.760 -8.759 24.567 1.00 78.00 100 ARG A O 1
ATOM 799 N N . GLU A 1 101 ? -8.696 -9.642 24.379 1.00 80.25 101 GLU A N 1
ATOM 800 C CA . GLU A 1 101 ? -8.684 -10.272 25.703 1.00 80.25 101 GLU A CA 1
ATOM 801 C C . GLU A 1 101 ? -8.761 -9.221 26.815 1.00 80.25 101 GLU A C 1
ATOM 803 O O . GLU A 1 101 ? -9.620 -9.301 27.693 1.00 80.25 101 GLU A O 1
ATOM 808 N N . GLU A 1 102 ? -7.953 -8.163 26.716 1.00 84.19 102 GLU A N 1
ATOM 809 C CA . GLU A 1 102 ? -8.014 -7.037 27.649 1.00 84.19 102 GLU A CA 1
ATOM 810 C C . GLU A 1 102 ? -9.410 -6.393 27.665 1.00 84.19 102 GLU A C 1
ATOM 812 O O . GLU A 1 102 ? -9.991 -6.153 28.725 1.00 84.19 102 GLU A O 1
ATOM 817 N N . ARG A 1 103 ? -10.013 -6.204 26.485 1.00 86.44 103 ARG A N 1
ATOM 818 C CA . ARG A 1 103 ? -11.376 -5.677 26.371 1.00 86.44 103 ARG A CA 1
ATOM 819 C C . ARG A 1 103 ? -12.418 -6.631 26.958 1.00 86.44 103 ARG A C 1
ATOM 821 O O . ARG A 1 103 ? -13.345 -6.175 27.620 1.00 86.44 103 ARG A O 1
ATOM 828 N N . MET A 1 104 ? -12.277 -7.938 26.756 1.00 84.44 104 MET A N 1
ATOM 829 C CA . MET A 1 104 ? -13.159 -8.953 27.337 1.00 84.44 104 MET A CA 1
ATOM 830 C C . MET A 1 104 ? -13.131 -8.887 28.867 1.00 84.44 104 MET A C 1
ATOM 832 O O . MET A 1 104 ? -14.185 -8.881 29.505 1.00 84.44 104 MET A O 1
ATOM 836 N N . ASN A 1 105 ? -11.935 -8.768 29.447 1.00 86.06 105 ASN A N 1
ATOM 837 C CA . ASN A 1 105 ? -11.753 -8.636 30.889 1.00 86.06 105 ASN A CA 1
ATOM 838 C C . ASN A 1 105 ? -12.422 -7.362 31.423 1.00 86.06 105 ASN A C 1
ATOM 840 O O . ASN A 1 105 ? -13.173 -7.442 32.395 1.00 86.06 105 ASN A O 1
ATOM 844 N N . GLN A 1 106 ? -12.261 -6.222 30.740 1.00 89.06 106 GLN A N 1
ATOM 845 C CA . GLN A 1 106 ? -12.947 -4.973 31.100 1.00 89.06 106 GLN A CA 1
ATOM 846 C C . GLN A 1 106 ? -14.478 -5.119 31.080 1.00 89.06 106 GLN A C 1
ATOM 848 O O . GLN A 1 106 ? -15.156 -4.703 32.019 1.00 89.06 106 GLN A O 1
ATOM 853 N N . PHE A 1 107 ? -15.045 -5.739 30.039 1.00 89.88 107 PHE A N 1
ATOM 854 C CA . PHE A 1 107 ? -16.489 -5.989 29.964 1.00 89.88 107 PHE A CA 1
ATOM 855 C C . PHE A 1 107 ? -16.979 -6.883 31.101 1.00 89.88 107 PHE A C 1
ATOM 857 O O . PHE A 1 107 ? -18.001 -6.585 31.724 1.00 89.88 107 PHE A O 1
ATOM 864 N N . ARG A 1 108 ? -16.250 -7.969 31.378 1.00 89.12 108 ARG A N 1
ATOM 865 C CA . ARG A 1 108 ? -16.589 -8.916 32.441 1.00 89.12 108 ARG A CA 1
ATOM 866 C C . ARG A 1 108 ? -16.567 -8.245 33.803 1.00 89.12 108 ARG A C 1
ATOM 868 O O . ARG A 1 108 ? -17.487 -8.444 34.594 1.00 89.12 108 ARG A O 1
ATOM 875 N N . GLU A 1 109 ? -15.556 -7.426 34.061 1.00 91.31 109 GLU A N 1
ATOM 876 C CA . GLU A 1 109 ? -15.440 -6.681 35.306 1.00 91.31 109 GLU A CA 1
ATOM 877 C C . GLU A 1 109 ? -16.595 -5.689 35.480 1.00 91.31 109 GLU A C 1
ATOM 879 O O . GLU A 1 109 ? -17.298 -5.752 36.489 1.00 91.31 109 GLU A O 1
ATOM 884 N N . VAL A 1 110 ? -16.864 -4.835 34.485 1.00 92.00 110 VAL A N 1
ATOM 885 C CA . VAL A 1 110 ? -17.965 -3.859 34.557 1.00 92.00 110 VAL A CA 1
ATOM 886 C C . VAL A 1 110 ? -19.312 -4.562 34.748 1.00 92.00 110 VAL A C 1
ATOM 888 O O . VAL A 1 110 ? -20.100 -4.152 35.598 1.00 92.00 110 VAL A O 1
ATOM 891 N N . GLN A 1 111 ? -19.580 -5.649 34.020 1.00 90.88 111 GLN A N 1
ATOM 892 C CA . GLN A 1 111 ? -20.827 -6.402 34.182 1.00 90.88 111 GLN A CA 1
ATOM 893 C C . GLN A 1 111 ? -20.941 -7.074 35.558 1.00 90.88 111 GLN A C 1
ATOM 895 O O . GLN A 1 111 ? -22.016 -7.047 36.156 1.00 90.88 111 GLN A O 1
ATOM 900 N N . THR A 1 112 ? -19.838 -7.600 36.100 1.00 89.94 112 THR A N 1
ATOM 901 C CA . THR A 1 112 ? -19.800 -8.154 37.465 1.00 89.94 112 THR A CA 1
ATOM 902 C C . THR A 1 112 ? -20.111 -7.077 38.500 1.00 89.94 112 THR A C 1
ATOM 904 O O . THR A 1 112 ? -20.905 -7.301 39.414 1.00 89.94 112 THR A O 1
ATOM 907 N N . GLN A 1 113 ? -19.539 -5.880 38.347 1.00 92.00 113 GLN A N 1
ATOM 908 C CA . GLN A 1 113 ? -19.816 -4.760 39.244 1.00 92.00 113 GLN A CA 1
ATOM 909 C C . GLN A 1 113 ? -21.280 -4.307 39.162 1.00 92.00 113 GLN A C 1
ATOM 911 O O . GLN A 1 113 ? -21.905 -4.110 40.206 1.00 92.00 113 GLN A O 1
ATOM 916 N N . ILE A 1 114 ? -21.845 -4.204 37.951 1.00 91.06 114 ILE A N 1
ATOM 917 C CA . ILE A 1 114 ? -23.265 -3.882 37.738 1.00 91.06 114 ILE A CA 1
ATOM 918 C C . ILE A 1 114 ? -24.148 -4.896 38.463 1.00 91.06 114 ILE A C 1
ATOM 920 O O . ILE A 1 114 ? -25.016 -4.500 39.239 1.00 91.06 114 ILE A O 1
ATOM 924 N N . GLN A 1 115 ? -23.917 -6.194 38.249 1.00 89.62 115 GLN A N 1
ATOM 925 C CA . GLN A 1 115 ? -24.737 -7.247 38.845 1.00 89.62 115 GLN A CA 1
ATOM 926 C C . GLN A 1 115 ? -24.651 -7.241 40.374 1.00 89.62 115 GLN A C 1
ATOM 928 O O . GLN A 1 115 ? -25.675 -7.366 41.051 1.00 89.62 115 GLN A O 1
ATOM 933 N N . ARG A 1 116 ? -23.450 -7.032 40.928 1.00 89.88 116 ARG A N 1
ATOM 934 C CA . ARG A 1 116 ? -23.241 -6.906 42.375 1.00 89.88 116 ARG A CA 1
ATOM 935 C C . ARG A 1 116 ? -24.058 -5.752 42.955 1.00 89.88 116 ARG A C 1
ATOM 937 O O . ARG A 1 116 ? -24.830 -5.966 43.883 1.00 89.88 116 ARG A O 1
ATOM 944 N N . ILE A 1 117 ? -23.939 -4.551 42.388 1.00 89.19 117 ILE A N 1
ATOM 945 C CA . ILE A 1 117 ? -24.644 -3.365 42.900 1.00 89.19 117 ILE A CA 1
ATOM 946 C C . ILE A 1 117 ? -26.154 -3.499 42.709 1.00 89.19 117 ILE A C 1
ATOM 948 O O . ILE A 1 117 ? -26.914 -3.157 43.609 1.00 89.19 117 ILE A O 1
ATOM 952 N N . ALA A 1 118 ? -26.604 -4.026 41.570 1.00 89.62 118 ALA A N 1
ATOM 953 C CA . ALA A 1 118 ? -28.021 -4.277 41.331 1.00 89.62 118 ALA A CA 1
ATOM 954 C C . ALA A 1 118 ? -28.608 -5.241 42.378 1.00 89.62 118 ALA A C 1
ATOM 956 O O . ALA A 1 118 ? -29.691 -4.988 42.902 1.00 89.62 118 ALA A O 1
ATOM 957 N N . SER A 1 119 ? -27.867 -6.294 42.737 1.00 87.19 119 SER A N 1
ATOM 958 C CA . SER A 1 119 ? -28.276 -7.258 43.769 1.00 87.19 119 SER A CA 1
ATOM 959 C C . SER A 1 119 ? -28.312 -6.622 45.163 1.00 87.19 119 SER A C 1
ATOM 961 O O . SER A 1 119 ? -29.290 -6.790 45.889 1.00 87.19 119 SER A O 1
ATOM 963 N N . GLU A 1 120 ? -27.304 -5.811 45.507 1.00 88.12 120 GLU A N 1
ATOM 964 C CA . GLU A 1 120 ? -27.276 -5.033 46.755 1.00 88.12 120 GLU A CA 1
ATOM 965 C C . GLU A 1 120 ? -28.467 -4.065 46.859 1.00 88.12 120 GLU A C 1
ATOM 967 O O . GLU A 1 120 ? -29.083 -3.952 47.916 1.00 88.12 120 GLU A O 1
ATOM 972 N N . ILE A 1 121 ? -28.823 -3.389 45.761 1.00 87.81 121 ILE A N 1
ATOM 973 C CA . ILE A 1 121 ? -29.980 -2.482 45.688 1.00 87.81 121 ILE A CA 1
ATOM 974 C C . ILE A 1 121 ? -31.303 -3.249 45.834 1.00 87.81 121 ILE A C 1
ATOM 976 O O . ILE A 1 121 ? -32.245 -2.730 46.440 1.00 87.81 121 ILE A O 1
ATOM 980 N N . ALA A 1 122 ? -31.385 -4.459 45.275 1.00 86.56 122 ALA A N 1
ATOM 981 C CA . ALA A 1 122 ? -32.556 -5.328 45.355 1.00 86.56 122 ALA A CA 1
ATOM 982 C C . ALA A 1 122 ? -32.683 -6.066 46.702 1.00 86.56 122 ALA A C 1
ATOM 984 O O . ALA A 1 122 ? -33.734 -6.642 46.977 1.00 86.56 122 ALA A O 1
ATOM 985 N N . GLY A 1 123 ? -31.640 -6.053 47.541 1.00 81.19 123 GLY A N 1
ATOM 986 C CA . GLY A 1 123 ? -31.611 -6.778 48.814 1.00 81.19 123 GLY A CA 1
ATOM 987 C C . GLY A 1 123 ? -31.472 -8.298 48.658 1.00 81.19 123 GLY A C 1
ATOM 988 O O . GLY A 1 123 ? -31.895 -9.038 49.542 1.00 81.19 123 GLY A O 1
ATOM 989 N N . HIS A 1 124 ? -30.906 -8.769 47.541 1.00 79.69 124 HIS A N 1
ATOM 990 C CA . HIS A 1 124 ? -30.710 -10.191 47.236 1.00 79.69 124 HIS A CA 1
ATOM 991 C C . HIS A 1 124 ? -29.214 -10.557 47.165 1.00 79.69 124 HIS A C 1
ATOM 993 O O . HIS A 1 124 ? -28.371 -9.698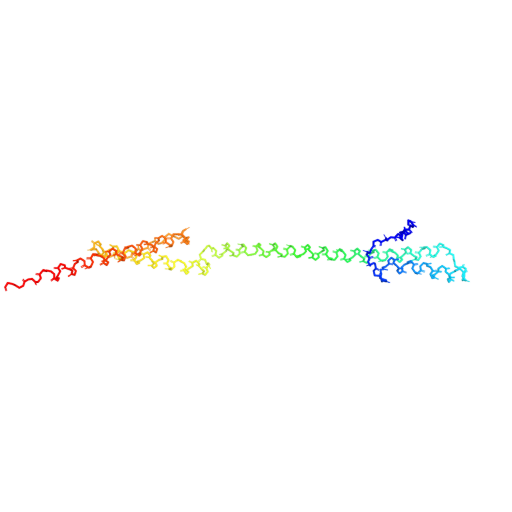 46.902 1.00 79.69 124 HIS A O 1
ATOM 999 N N . GLN A 1 125 ? -28.869 -11.831 47.394 1.00 69.06 125 GLN A N 1
ATOM 1000 C CA . GLN A 1 125 ? -27.505 -12.332 47.174 1.00 69.06 125 GLN A CA 1
ATOM 1001 C C . GLN A 1 125 ? -27.228 -12.435 45.663 1.00 69.06 125 GLN A C 1
ATOM 1003 O O . GLN A 1 125 ? -28.076 -12.937 44.934 1.00 69.06 125 GLN A O 1
ATOM 1008 N N . PRO A 1 126 ? -26.075 -11.961 45.168 1.00 62.75 126 PRO A N 1
ATOM 1009 C CA . PRO A 1 126 ? -25.789 -11.988 43.738 1.00 62.75 126 PRO A CA 1
ATOM 1010 C C . PRO A 1 126 ? -25.583 -13.425 43.231 1.00 62.75 126 PRO A C 1
ATOM 1012 O O . PRO A 1 126 ? -24.707 -14.130 43.726 1.00 62.75 126 PRO A O 1
ATOM 1015 N N . ASP A 1 127 ? -26.341 -13.831 42.207 1.00 59.03 127 ASP A N 1
ATOM 1016 C CA . ASP A 1 127 ? -26.061 -15.046 41.430 1.00 59.03 127 ASP A CA 1
ATOM 1017 C C . ASP A 1 127 ? -24.748 -14.884 40.641 1.00 59.03 127 ASP A C 1
ATOM 1019 O O . ASP A 1 127 ? -24.537 -13.897 39.938 1.00 59.03 127 ASP A O 1
ATOM 1023 N N . CYS A 1 128 ? -23.844 -15.858 40.745 1.00 56.19 128 CYS A N 1
ATOM 1024 C CA . CYS A 1 128 ? -22.419 -15.672 40.440 1.00 56.19 128 CYS A CA 1
ATOM 1025 C C . CYS A 1 128 ? -22.003 -15.715 38.952 1.00 56.19 128 CYS A C 1
ATOM 1027 O O . CYS A 1 128 ? -20.806 -15.640 38.670 1.00 56.19 128 CYS A O 1
ATOM 1029 N N . ASN A 1 129 ? -22.919 -15.837 37.985 1.00 61.28 129 ASN A N 1
ATOM 1030 C CA . ASN A 1 129 ? -22.538 -16.115 36.591 1.00 61.28 129 ASN A CA 1
ATOM 1031 C C . ASN A 1 129 ? -22.854 -14.960 35.628 1.00 61.28 129 ASN A C 1
ATOM 1033 O O . ASN A 1 129 ? -23.938 -14.884 35.054 1.00 61.28 129 ASN A O 1
ATOM 1037 N N . VAL A 1 130 ? -21.855 -14.104 35.387 1.00 68.56 130 VAL A N 1
ATOM 1038 C CA . VAL A 1 130 ? -21.881 -13.083 34.327 1.00 68.56 130 VAL A CA 1
ATOM 1039 C C . VAL A 1 130 ? -21.474 -13.715 32.997 1.00 68.56 130 VAL A C 1
ATOM 1041 O O . VAL A 1 130 ? -20.302 -14.041 32.792 1.00 68.56 130 VAL A O 1
ATOM 1044 N N . LEU A 1 131 ? -22.429 -13.864 32.078 1.00 69.44 131 LEU A N 1
ATOM 1045 C CA . LEU A 1 131 ? -22.165 -14.318 30.713 1.00 69.44 131 LEU A CA 1
ATOM 1046 C C . LEU A 1 131 ? -21.991 -13.101 29.793 1.00 69.44 131 LEU A C 1
ATOM 1048 O O . LEU A 1 131 ? -22.964 -12.489 29.350 1.00 69.44 131 LEU A O 1
ATOM 1052 N N . VAL A 1 132 ? -20.736 -12.732 29.525 1.00 72.19 132 VAL A N 1
ATOM 1053 C CA . VAL A 1 132 ? -20.405 -11.668 28.567 1.00 72.19 132 VAL A CA 1
ATOM 1054 C C . VAL A 1 132 ? -20.634 -12.206 27.155 1.00 72.19 132 VAL A C 1
ATOM 1056 O O . VAL A 1 132 ? -20.095 -13.245 26.784 1.00 72.19 132 VAL A O 1
ATOM 1059 N N . ASN A 1 133 ? -21.428 -11.502 26.347 1.00 72.25 133 ASN A N 1
ATOM 1060 C CA . ASN A 1 133 ? -21.599 -11.848 24.937 1.00 72.25 133 ASN A CA 1
ATOM 1061 C C . ASN A 1 133 ? -20.284 -11.604 24.173 1.00 72.25 133 ASN A C 1
ATOM 1063 O O . ASN A 1 133 ? -19.906 -10.454 23.946 1.00 72.25 133 ASN A O 1
ATOM 1067 N N . GLU A 1 134 ? -19.626 -12.686 23.746 1.00 67.94 134 GLU A N 1
ATOM 1068 C CA . GLU A 1 134 ? -18.341 -12.650 23.035 1.00 67.94 134 GLU A CA 1
ATOM 1069 C C . GLU A 1 134 ? -18.402 -11.948 21.665 1.00 67.94 134 GLU A C 1
ATOM 1071 O O . GLU A 1 134 ? -17.369 -11.497 21.167 1.00 67.94 134 GLU A O 1
ATOM 1076 N N . GLY A 1 135 ? -19.586 -11.856 21.050 1.00 70.31 135 GLY A N 1
ATOM 1077 C CA . GLY A 1 135 ? -19.767 -11.339 19.690 1.00 70.31 135 GLY A CA 1
ATOM 1078 C C . GLY A 1 135 ? -19.843 -9.814 19.576 1.00 70.31 135 GLY A C 1
ATOM 1079 O O . GLY A 1 135 ? -19.766 -9.287 18.474 1.00 70.31 135 GLY A O 1
ATOM 1080 N N . ASP A 1 136 ? -19.989 -9.082 20.685 1.00 74.19 136 ASP A N 1
ATOM 1081 C CA . ASP A 1 136 ? -20.105 -7.617 20.655 1.00 74.19 136 ASP A CA 1
ATOM 1082 C C . ASP A 1 136 ? -19.367 -6.976 21.835 1.00 74.19 136 ASP A C 1
ATOM 1084 O O . ASP A 1 136 ? -19.944 -6.698 22.890 1.00 74.19 136 ASP A O 1
ATOM 1088 N N . LEU A 1 137 ? -18.071 -6.742 21.599 1.00 79.94 137 LEU A N 1
ATOM 1089 C CA . LEU A 1 137 ? -17.128 -6.005 22.447 1.00 79.94 137 LEU A CA 1
ATOM 1090 C C . LEU A 1 137 ? -16.864 -4.600 21.875 1.00 79.94 137 LEU A C 1
ATOM 1092 O O . LEU A 1 137 ? -15.723 -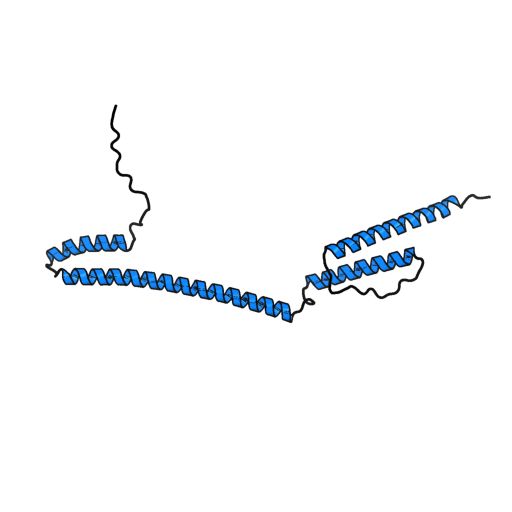4.128 21.813 1.00 79.94 137 LEU A O 1
ATOM 1096 N N . SER A 1 138 ? -17.898 -3.939 21.356 1.00 84.62 138 SER A N 1
ATOM 1097 C CA . SER A 1 138 ? -17.766 -2.588 20.810 1.00 84.62 138 SER A CA 1
ATOM 1098 C C . SER A 1 138 ? -17.553 -1.548 21.920 1.00 84.62 138 SER A C 1
ATOM 1100 O O . SER A 1 138 ? -18.148 -1.632 22.994 1.00 84.62 138 SER A O 1
ATOM 1102 N N . LEU A 1 139 ? -16.743 -0.513 21.661 1.00 83.88 139 LEU A N 1
ATOM 1103 C CA . LEU A 1 139 ? -16.511 0.573 22.631 1.00 83.88 139 LEU A CA 1
ATOM 1104 C C . LEU A 1 139 ? -17.817 1.268 23.051 1.00 83.88 139 LEU A C 1
ATOM 1106 O O . LEU A 1 139 ? -17.987 1.609 24.215 1.00 83.88 139 LEU A O 1
ATOM 1110 N N . LYS A 1 140 ? -18.778 1.396 22.125 1.00 88.38 140 LYS A N 1
ATOM 1111 C CA . LYS A 1 140 ? -20.116 1.940 22.406 1.00 88.38 140 LYS A CA 1
ATOM 1112 C C . LYS A 1 140 ? -20.865 1.135 23.472 1.00 88.38 140 LYS A C 1
ATOM 1114 O O . LYS A 1 140 ? -21.553 1.712 24.310 1.00 88.38 140 LYS A O 1
ATOM 1119 N N . LYS A 1 141 ? -20.757 -0.196 23.444 1.00 89.44 141 LYS A N 1
ATOM 1120 C CA . LYS A 1 141 ? -21.411 -1.057 24.434 1.00 89.44 141 LYS A CA 1
ATOM 1121 C C . LYS A 1 141 ? -20.715 -0.98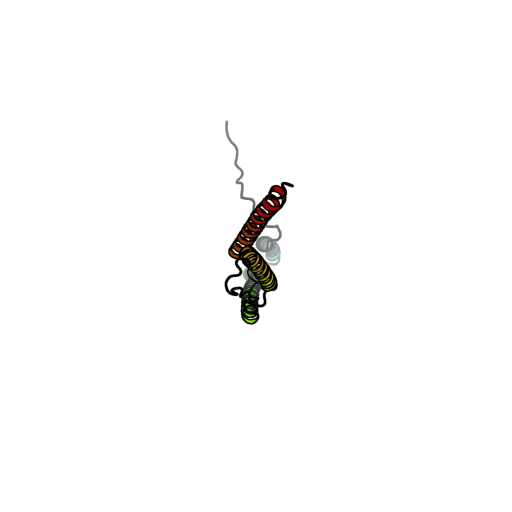9 25.791 1.00 89.44 141 LYS A C 1
ATOM 1123 O O . LYS A 1 141 ? -21.398 -1.004 26.813 1.00 89.44 141 LYS A O 1
ATOM 1128 N N . LEU A 1 142 ? -19.386 -0.871 25.799 1.00 88.31 142 LEU A N 1
ATOM 1129 C CA . LEU A 1 142 ? -18.619 -0.695 27.032 1.00 88.31 142 LEU A CA 1
ATOM 1130 C C . LEU A 1 142 ? -19.012 0.607 27.734 1.00 88.31 142 LEU A C 1
ATOM 1132 O O . LEU A 1 142 ? -19.340 0.581 28.916 1.00 88.31 1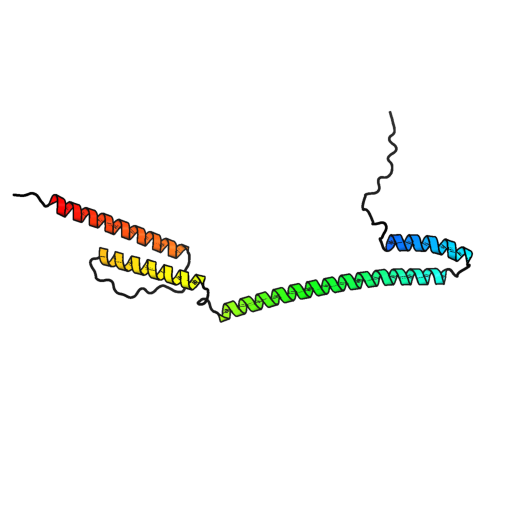42 LEU A O 1
ATOM 1136 N N . ASP A 1 143 ? -19.067 1.709 26.984 1.00 90.25 143 ASP A N 1
ATOM 1137 C CA . ASP A 1 143 ? -19.497 3.021 27.481 1.00 90.25 143 ASP A CA 1
ATOM 1138 C C . ASP A 1 143 ? -20.917 2.968 28.064 1.00 90.25 143 ASP A C 1
ATOM 1140 O O . ASP A 1 143 ? -21.167 3.417 29.181 1.00 90.25 143 ASP A O 1
ATOM 1144 N N . LYS A 1 144 ? -21.848 2.296 27.373 1.00 92.94 144 LYS A N 1
ATOM 1145 C CA . LYS A 1 144 ? -23.205 2.076 27.890 1.00 92.94 144 LYS A CA 1
ATOM 1146 C C . LYS A 1 144 ? -23.206 1.355 29.243 1.00 92.94 144 LYS A C 1
ATOM 1148 O O . LYS A 1 144 ? -23.960 1.742 30.134 1.00 92.94 144 LYS A O 1
ATOM 1153 N N . HIS A 1 145 ? -22.387 0.316 29.407 1.00 90.75 145 HIS A N 1
ATOM 1154 C CA . HIS A 1 145 ? -22.276 -0.392 30.683 1.00 90.75 145 HIS A CA 1
ATOM 1155 C C . HIS A 1 145 ? -21.616 0.467 31.769 1.00 90.75 145 HIS A C 1
ATOM 1157 O O . HIS A 1 145 ? -22.092 0.473 32.900 1.00 90.75 145 HIS A O 1
ATOM 1163 N N . GLN A 1 146 ? -20.580 1.238 31.439 1.00 93.50 146 GLN A N 1
ATOM 1164 C CA . GLN A 1 146 ? -19.955 2.167 32.384 1.00 93.50 146 GLN A CA 1
ATOM 1165 C C . GLN A 1 146 ? -20.941 3.239 32.870 1.00 93.50 146 GLN A C 1
ATOM 1167 O O . GLN A 1 146 ? -21.022 3.499 34.071 1.00 93.50 146 GLN A O 1
ATOM 1172 N N . ASN A 1 147 ? -21.749 3.799 31.968 1.00 95.31 147 ASN A N 1
ATOM 1173 C CA . ASN A 1 147 ? -22.793 4.763 32.313 1.00 95.31 147 ASN A CA 1
ATOM 1174 C C . ASN A 1 147 ? -23.860 4.150 33.236 1.00 95.31 147 ASN A C 1
ATOM 1176 O O . ASN A 1 147 ? -24.263 4.771 34.221 1.00 95.31 147 ASN A O 1
ATOM 1180 N N . GLU A 1 148 ? -24.286 2.913 32.967 1.00 94.00 148 GLU A N 1
ATOM 1181 C CA . GLU A 1 148 ? -25.235 2.207 33.837 1.00 94.00 148 GLU A CA 1
ATOM 1182 C C . GLU A 1 148 ? -24.642 1.923 35.223 1.00 94.00 148 GLU A C 1
ATOM 1184 O O . GLU A 1 148 ? -25.304 2.128 36.242 1.00 94.00 148 GLU A O 1
ATOM 1189 N N . LEU A 1 149 ? -23.369 1.529 35.283 1.00 94.00 149 LEU A N 1
ATOM 1190 C CA . LEU A 1 149 ? -22.656 1.319 36.539 1.00 94.00 149 LEU A CA 1
ATOM 1191 C C . LEU A 1 149 ? -22.600 2.606 37.381 1.00 94.00 149 LEU A C 1
ATOM 1193 O O . LEU A 1 149 ? -22.890 2.578 38.579 1.00 94.00 149 LEU A O 1
ATOM 1197 N N . GLN A 1 150 ? -22.289 3.750 36.761 1.00 94.75 150 GLN A N 1
ATOM 1198 C CA . GLN A 1 150 ? -22.294 5.052 37.437 1.00 94.75 150 GLN A CA 1
ATOM 1199 C C . GLN A 1 150 ? -23.687 5.428 37.955 1.00 94.75 150 GLN A C 1
ATOM 1201 O O . GLN A 1 150 ? -23.824 5.911 39.085 1.00 94.75 150 GLN A O 1
ATOM 1206 N N . ARG A 1 151 ? -24.733 5.172 37.160 1.00 96.50 151 ARG A N 1
ATOM 1207 C CA . ARG A 1 151 ? -26.127 5.413 37.550 1.00 96.50 151 ARG A CA 1
ATOM 1208 C C . ARG A 1 151 ? -26.505 4.601 38.791 1.00 96.50 151 ARG A C 1
ATOM 1210 O O . ARG A 1 151 ? -27.066 5.162 39.732 1.00 96.50 151 ARG A O 1
ATOM 1217 N N . LEU A 1 152 ? -26.160 3.313 38.818 1.00 94.19 152 LEU A N 1
ATOM 1218 C CA . LEU A 1 152 ? -26.429 2.422 39.950 1.00 94.19 152 LEU A CA 1
ATOM 1219 C C . LEU A 1 152 ? -25.649 2.825 41.206 1.00 94.19 152 LEU A C 1
ATOM 1221 O O . LEU A 1 152 ? -26.213 2.832 42.299 1.00 94.19 152 LEU A O 1
ATOM 1225 N N . HIS A 1 153 ? -24.382 3.225 41.070 1.00 93.81 153 HIS A N 1
ATOM 1226 C CA . HIS A 1 153 ? -23.611 3.767 42.192 1.00 93.81 153 HIS A CA 1
ATOM 1227 C C . HIS A 1 153 ? -24.269 5.006 42.805 1.00 93.81 153 HIS A C 1
ATOM 1229 O O . HIS A 1 153 ? -24.369 5.110 44.031 1.00 93.81 153 HIS A O 1
ATOM 1235 N N . LYS A 1 154 ? -24.742 5.933 41.964 1.00 95.50 154 LYS A N 1
ATOM 1236 C CA . LYS A 1 154 ? -25.469 7.120 42.421 1.00 95.50 154 LYS A CA 1
ATOM 1237 C C . LYS A 1 154 ? -26.754 6.733 43.151 1.00 95.50 154 LYS A C 1
ATOM 1239 O O . LYS A 1 154 ? -26.989 7.209 44.255 1.00 95.50 154 LYS A O 1
ATOM 1244 N N . GLU A 1 155 ? -27.536 5.821 42.580 1.00 95.81 155 GLU A N 1
ATOM 1245 C CA . GLU A 1 155 ? -28.779 5.341 43.185 1.00 95.81 155 GLU A CA 1
ATOM 1246 C C . GLU A 1 155 ? -28.544 4.684 44.554 1.00 95.81 155 GLU A C 1
ATOM 1248 O O . GLU A 1 155 ? -29.243 5.001 45.520 1.00 95.81 155 GLU A O 1
ATOM 1253 N N . LYS A 1 156 ? -27.534 3.812 44.663 1.00 93.31 156 LYS A N 1
ATOM 1254 C CA . LYS A 1 156 ? -27.139 3.196 45.936 1.00 93.31 156 LYS A CA 1
ATOM 1255 C C . LYS A 1 156 ? -26.786 4.260 46.979 1.00 93.31 156 LYS A C 1
ATOM 1257 O O . LYS A 1 156 ? -27.276 4.185 48.103 1.00 93.31 156 LYS A O 1
ATOM 1262 N N . ASN A 1 157 ? -25.980 5.258 46.611 1.00 94.06 157 ASN A N 1
ATOM 1263 C CA . ASN A 1 157 ? -25.581 6.340 47.517 1.00 94.06 157 ASN A CA 1
ATOM 1264 C C . ASN A 1 157 ? -26.765 7.214 47.955 1.00 94.06 157 ASN A C 1
ATOM 1266 O O . ASN A 1 157 ? -26.864 7.563 49.131 1.00 94.06 157 ASN A O 1
ATOM 1270 N N . ASP A 1 158 ? -27.684 7.537 47.044 1.00 94.44 158 ASP A N 1
ATOM 1271 C CA . ASP A 1 158 ? -28.880 8.322 47.359 1.00 94.44 158 ASP A CA 1
ATOM 1272 C C . ASP A 1 158 ? -29.811 7.564 48.321 1.00 94.44 158 ASP A C 1
ATOM 1274 O O . ASP A 1 158 ? -30.374 8.157 49.245 1.00 94.44 158 ASP A O 1
ATOM 1278 N N . ARG A 1 159 ? -29.955 6.240 48.147 1.00 93.56 159 ARG A N 1
ATOM 1279 C CA . ARG A 1 159 ? -30.705 5.380 49.079 1.00 93.56 159 ARG A CA 1
ATOM 1280 C C . ARG A 1 159 ? -30.018 5.287 50.442 1.00 93.56 159 ARG A C 1
ATOM 1282 O O . ARG A 1 159 ? -30.700 5.403 51.456 1.00 93.56 159 ARG A O 1
ATOM 1289 N N . LEU A 1 160 ? -28.693 5.126 50.472 1.00 90.62 160 LEU A N 1
ATOM 1290 C CA . LEU A 1 160 ? -27.921 5.048 51.714 1.00 90.62 160 LEU A CA 1
ATOM 1291 C C . LEU A 1 160 ? -28.057 6.332 52.540 1.00 90.62 160 LEU A C 1
ATOM 1293 O O . LEU A 1 160 ? -28.360 6.260 53.726 1.00 90.62 160 LEU A O 1
ATOM 1297 N N . ARG A 1 161 ? -27.951 7.501 51.897 1.00 91.88 161 ARG A N 1
ATOM 1298 C CA . ARG A 1 161 ? -28.125 8.801 52.562 1.00 91.88 161 ARG A CA 1
ATOM 1299 C C . ARG A 1 161 ? -29.500 8.935 53.216 1.00 91.88 161 ARG A C 1
ATOM 1301 O O . ARG A 1 161 ? -29.593 9.350 54.363 1.00 91.88 161 ARG A O 1
ATOM 1308 N N . LYS A 1 162 ? -30.566 8.518 52.521 1.00 91.50 162 LYS A N 1
ATOM 1309 C CA . LYS A 1 162 ? -31.920 8.511 53.099 1.00 91.50 162 LYS A CA 1
ATOM 1310 C C . LYS A 1 162 ? -31.991 7.633 54.347 1.00 91.50 162 LYS A C 1
ATOM 1312 O O . LYS A 1 162 ? -32.586 8.042 55.336 1.00 91.50 162 LYS A O 1
ATOM 1317 N N . VAL A 1 163 ? -31.389 6.442 54.314 1.00 89.31 163 VAL A N 1
ATOM 1318 C CA . VAL A 1 163 ? -31.347 5.534 55.475 1.00 89.31 163 VAL A CA 1
ATOM 1319 C C . VAL A 1 163 ? -30.591 6.170 56.644 1.00 89.31 163 VAL A C 1
ATOM 1321 O O . VAL A 1 163 ? -31.085 6.142 57.770 1.00 89.31 163 VAL A O 1
ATOM 1324 N N . GLU A 1 164 ? -29.440 6.792 56.390 1.00 89.06 164 GLU A N 1
ATOM 1325 C CA . GLU A 1 164 ? -28.673 7.519 57.410 1.00 89.06 164 GLU A CA 1
ATOM 1326 C C . GLU A 1 164 ? -29.479 8.670 58.036 1.00 89.06 164 GLU A C 1
ATOM 1328 O O . GLU A 1 164 ? -29.442 8.854 59.255 1.00 89.06 164 GLU A O 1
ATOM 1333 N N . ASP A 1 165 ? -30.250 9.407 57.232 1.00 90.31 165 ASP A N 1
ATOM 1334 C CA . ASP A 1 165 ? -31.126 10.483 57.705 1.00 90.31 165 ASP A CA 1
ATOM 1335 C C . ASP A 1 165 ? -32.267 9.953 58.586 1.00 90.31 165 ASP A C 1
ATOM 1337 O O . ASP A 1 165 ? -32.561 10.547 59.625 1.00 90.31 165 ASP A O 1
ATOM 1341 N N . TYR A 1 166 ? -32.873 8.810 58.238 1.00 84.19 166 TYR A N 1
ATOM 1342 C CA . TYR A 1 166 ? -33.880 8.155 59.086 1.00 84.19 166 TYR A CA 1
ATOM 1343 C C . TYR A 1 166 ? -33.298 7.706 60.431 1.00 84.19 166 TYR A C 1
ATOM 1345 O O . TYR A 1 166 ? -33.937 7.894 61.466 1.00 84.19 166 TYR A O 1
ATOM 1353 N N . ILE A 1 167 ? -32.079 7.159 60.437 1.00 87.44 167 ILE A N 1
ATOM 1354 C CA . ILE A 1 167 ? -31.394 6.738 61.669 1.00 87.44 167 ILE A CA 1
ATOM 1355 C C . ILE A 1 167 ? -31.078 7.956 62.549 1.00 87.44 167 ILE A C 1
ATOM 1357 O O . ILE A 1 167 ? -31.305 7.927 63.758 1.00 87.44 167 ILE A O 1
ATOM 1361 N N . ARG A 1 168 ? -30.601 9.053 61.948 1.00 82.31 168 ARG A N 1
ATOM 1362 C CA . ARG A 1 168 ? -30.258 10.292 62.661 1.00 82.31 168 ARG A CA 1
ATOM 1363 C C . ARG A 1 168 ? -31.494 11.037 63.176 1.00 82.31 168 ARG A C 1
ATOM 1365 O O . ARG A 1 168 ? -31.462 11.577 64.276 1.00 82.31 168 ARG A O 1
ATOM 1372 N N . GLY A 1 169 ? -32.574 11.067 62.394 1.00 69.00 169 GLY A N 1
ATOM 1373 C CA . GLY A 1 169 ? -33.835 11.733 62.734 1.00 69.00 169 GLY A CA 1
ATOM 1374 C C . GLY A 1 169 ? -34.743 10.940 63.683 1.00 69.00 169 GLY A C 1
ATOM 1375 O O . GLY A 1 169 ? -35.619 11.531 64.312 1.00 69.00 169 GLY A O 1
ATOM 1376 N N . GLY A 1 170 ? -34.535 9.623 63.812 1.00 58.09 170 GLY A N 1
ATOM 1377 C CA . GLY A 1 170 ? -35.289 8.735 64.706 1.00 58.09 170 GLY A CA 1
ATOM 1378 C C . GLY A 1 170 ? -34.845 8.762 66.174 1.00 58.09 170 GLY A C 1
ATOM 1379 O O . GLY A 1 170 ? -35.563 8.264 67.036 1.00 58.09 170 GLY A O 1
ATOM 1380 N N . ALA A 1 171 ? -33.702 9.374 66.491 1.00 53.69 171 ALA A N 1
ATOM 1381 C CA . ALA A 1 171 ? -33.223 9.536 67.861 1.00 53.69 171 ALA A CA 1
ATOM 1382 C C . ALA A 1 171 ? -33.785 10.821 68.500 1.00 53.69 171 ALA A C 1
ATOM 1384 O O . ALA A 1 171 ? -33.052 11.775 68.753 1.00 53.69 171 ALA A O 1
ATOM 1385 N N . LYS A 1 172 ? -35.097 10.869 68.766 1.00 52.34 172 LYS A N 1
ATOM 1386 C CA . LYS A 1 172 ? -35.629 11.778 69.796 1.00 52.34 172 LYS A CA 1
ATOM 1387 C C . LYS A 1 172 ? -35.658 11.014 71.123 1.00 52.34 172 LYS A C 1
ATOM 1389 O O . LYS A 1 172 ? -36.412 10.048 71.211 1.00 52.34 172 LYS A O 1
ATOM 1394 N N . PRO A 1 173 ? -34.856 11.402 72.130 1.00 53.66 173 PRO A N 1
ATOM 1395 C CA . PRO A 1 173 ? -34.980 10.829 73.463 1.00 53.66 173 PRO A CA 1
ATOM 1396 C C . PRO A 1 173 ? -36.345 11.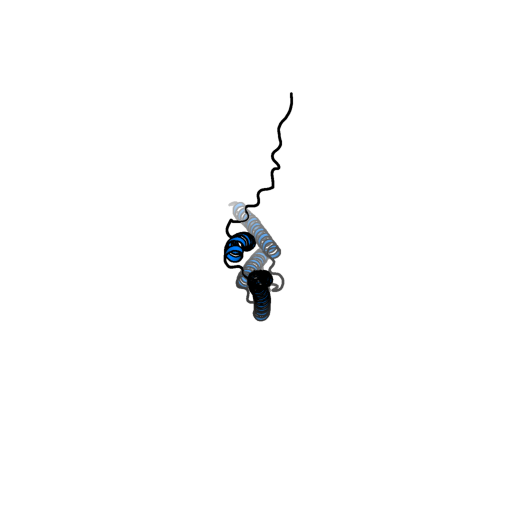229 74.040 1.00 53.66 173 PRO A C 1
ATOM 1398 O O . PRO A 1 173 ? -36.710 12.406 73.965 1.00 53.66 173 PRO A O 1
ATOM 1401 N N . CYS A 1 174 ? -37.096 10.257 74.561 1.00 52.97 174 CYS A N 1
ATOM 1402 C CA . CYS A 1 174 ? -38.159 10.521 75.533 1.00 52.97 174 CYS A CA 1
ATOM 1403 C C . CYS A 1 174 ? -37.547 10.928 76.874 1.00 52.97 174 CYS A C 1
ATOM 1405 O O . CYS A 1 174 ? -36.472 10.379 77.212 1.00 52.97 174 CYS A O 1
#

Foldseek 3Di:
DDDDPDDPDDDDDCPDCPDLVNVLVVVVVVCVVVCVVVVDDPVVVVVVSVVSVVVVVVVVVVVVVVVVVVVVVVVVVVVVVVVVVVVVDVVCDPPNDPVLVVLQVLQQVLQQLLQCLVCVVVVHDGDRDDDDDSPDSDPVVSVVSVVSSVVSVVVSVVVVVVVVCCVVVVPDDD

InterPro domains:
  IPR007145 Microtubule-associated protein, MAP65/Ase1/PRC1 [PTHR19321] (17-167)

Secondary structure (DSSP, 8-state):
----------------TT-HHHHHHHHHHHHHHHHHHHT--HHHHHHHHHHHHHHHHHHHHHHHHHHHHHHHHHHHHHHHHHHHHHHHHHHHTGGG-HHHHHHHHHHHHHHHHHHHHHHHHHTSPPPS-----TT---HHHHHHHHHHHHHHHHHHHHHHHHHHHHHHHT----

Sequence (174 aa):
MGSFGMFPSFPSSAIPESSCGYLLQELKVWVGLIWDEVGQDQLERERILLELEQECIDMYRRKVDSANILRVCQHQALADSEAEFTNLLLSLGERSFPGREERMNQFREVQTQIQRIASEIAGHQPDCNVLVNEGDLSLKKLDKHQNELQRLHKEKNDRLRKVEDYIRGGAKPC

Radius of gyration: 43.28 Å; chains: 1; bounding box: 80×74×122 Å

Organism: NCBI:txid320322